Protein AF-A0A974E0F7-F1 (afdb_monomer)

Secondary structure (DSSP, 8-state):
----PPPPGGGHHHHHHHHHHHHHHHHHHHHTT---------HHHHSHHHHTT-SSTTS---TTTEEEPPPPTT-TTTTEEEEEEEEETTEEEEEEEEPPPPGGGHHHHHHHHHHTT-------S-S-STT-

Mean predicted aligned error: 3.61 Å

Solvent-accessible surface area (backbone atoms only — not comparable to full-atom values): 8446 Å² total; per-residue (Å²): 129,90,84,81,76,89,76,55,80,90,46,44,64,62,53,51,53,58,26,47,42,81,85,29,48,50,43,51,56,53,59,76,63,72,68,91,89,72,89,84,56,41,65,69,45,64,35,78,83,32,42,82,64,37,93,41,91,91,58,74,26,45,61,94,42,37,48,74,44,75,74,46,89,96,45,85,64,46,31,64,54,56,21,28,52,34,67,46,93,97,32,79,63,63,41,73,53,61,66,81,73,48,88,94,33,47,65,57,52,54,47,45,37,58,77,68,65,56,90,76,86,87,80,94,69,72,98,60,59,95,91,85

Foldseek 3Di:
DDDDDDDDPVCVVVVVVVCPPPNNPNVVVVVVPDDPVDDFDQVLCVPPLNVVLDPDNVQAATPVFAQFFDDDPPDPSLRDHRWGQDADDVGGSPDIDHDDGDPVCPVVVVSSCVVVVPPDDDDPDDPDDPRD

Nearest PDB structures (foldseek):
  4bpc-assembly1_A  TM=9.998E-01  e=1.319E-18  Homo sapiens
  3sr9-assembly1_A  TM=9.909E-01  e=2.383E-18  Mus musculus
  6kr4-assembly1_A  TM=9.997E-01  e=6.825E-18  Homo sapiens
  6kr4-assembly3_C  TM=1.002E+00  e=2.087E-17  Homo sapiens
  6kr4-assembly4_D  TM=9.971E-01  e=2.715E-17  Homo sapiens

Structure (mmCIF, N/CA/C/O backbone):
data_AF-A0A974E0F7-F1
#
_entry.id   AF-A0A974E0F7-F1
#
loop_
_atom_site.group_PDB
_atom_site.id
_atom_site.type_symbol
_atom_site.label_atom_id
_atom_site.label_alt_id
_atom_site.label_comp_id
_atom_site.label_asym_id
_atom_site.label_entity_id
_atom_site.label_seq_id
_atom_site.pdbx_PDB_ins_code
_atom_site.Cartn_x
_atom_site.Cartn_y
_atom_site.Cartn_z
_atom_site.occupancy
_atom_site.B_iso_or_equiv
_atom_site.auth_seq_id
_atom_site.auth_comp_id
_atom_site.auth_asym_id
_atom_site.auth_atom_id
_atom_site.pdbx_PDB_model_num
ATOM 1 N N . MET A 1 1 ? 6.065 14.226 -22.329 1.00 54.66 1 MET A N 1
ATOM 2 C CA . MET A 1 1 ? 6.091 13.048 -21.440 1.00 54.66 1 MET A CA 1
ATOM 3 C C . MET A 1 1 ? 7.095 12.076 -22.015 1.00 54.66 1 MET A C 1
ATOM 5 O O . MET A 1 1 ? 7.096 11.904 -23.232 1.00 54.66 1 MET A O 1
ATOM 9 N N . LEU A 1 2 ? 7.974 11.517 -21.185 1.00 63.91 2 LEU A N 1
ATOM 10 C CA . LEU A 1 2 ? 8.788 10.375 -21.596 1.00 63.91 2 LEU A CA 1
ATOM 11 C C . LEU A 1 2 ? 7.834 9.231 -21.971 1.00 63.91 2 LEU A C 1
ATOM 13 O O . LEU A 1 2 ? 6.809 9.032 -21.323 1.00 63.91 2 LEU A O 1
ATOM 17 N N . ASN A 1 3 ? 8.105 8.572 -23.094 1.00 86.19 3 ASN A N 1
ATOM 18 C CA . ASN A 1 3 ? 7.273 7.490 -23.607 1.00 86.19 3 ASN A CA 1
ATOM 19 C C . ASN A 1 3 ? 7.921 6.162 -23.206 1.00 86.19 3 ASN A C 1
ATOM 21 O O . ASN A 1 3 ? 9.026 5.879 -23.664 1.00 86.19 3 ASN A O 1
ATOM 25 N N . HIS A 1 4 ? 7.238 5.365 -22.384 1.00 94.75 4 HIS A N 1
ATOM 26 C CA . HIS A 1 4 ? 7.706 4.054 -21.924 1.00 94.75 4 HIS A CA 1
ATOM 27 C C . HIS A 1 4 ? 6.795 2.962 -22.514 1.00 94.75 4 HIS A C 1
ATOM 29 O O . HIS A 1 4 ? 5.804 2.581 -21.885 1.00 94.75 4 HIS A O 1
ATOM 35 N N . PRO A 1 5 ? 7.041 2.507 -23.760 1.00 96.38 5 PRO A N 1
ATOM 36 C CA . PRO A 1 5 ? 6.225 1.466 -24.373 1.00 96.38 5 PRO A CA 1
ATOM 37 C C . PRO A 1 5 ? 6.427 0.115 -23.664 1.00 96.38 5 PRO A C 1
ATOM 39 O O . PRO A 1 5 ? 7.485 -0.123 -23.080 1.00 96.38 5 PRO A O 1
ATOM 42 N N . PRO A 1 6 ? 5.451 -0.808 -23.746 1.00 97.56 6 PRO A N 1
ATOM 43 C CA . PRO A 1 6 ? 5.635 -2.172 -23.263 1.00 97.56 6 PRO A CA 1
ATOM 44 C C . PRO A 1 6 ? 6.837 -2.858 -23.924 1.00 97.56 6 PRO A C 1
ATOM 46 O O . PRO A 1 6 ? 7.056 -2.709 -25.126 1.00 97.56 6 PRO A O 1
ATOM 49 N N . ILE A 1 7 ? 7.569 -3.656 -23.148 1.00 98.00 7 ILE A N 1
ATOM 50 C CA . ILE A 1 7 ? 8.755 -4.389 -23.606 1.00 98.00 7 ILE A CA 1
ATOM 51 C C . ILE A 1 7 ? 8.342 -5.823 -23.976 1.00 98.00 7 ILE A C 1
ATOM 53 O O . ILE A 1 7 ? 7.824 -6.543 -23.114 1.00 98.00 7 ILE A O 1
ATOM 57 N N . PRO A 1 8 ? 8.545 -6.275 -25.228 1.00 98.38 8 PRO A N 1
ATOM 58 C CA . PRO A 1 8 ? 8.356 -7.674 -25.594 1.00 98.38 8 PRO A CA 1
ATOM 59 C C . PRO A 1 8 ? 9.268 -8.596 -24.778 1.00 98.38 8 PRO A C 1
ATOM 61 O O . PRO A 1 8 ? 10.421 -8.274 -24.512 1.00 98.38 8 PRO A O 1
ATOM 64 N N . ILE A 1 9 ? 8.783 -9.790 -24.424 1.00 98.44 9 ILE A N 1
ATOM 65 C CA . ILE A 1 9 ? 9.554 -10.750 -23.607 1.00 98.44 9 ILE A CA 1
ATOM 66 C C . ILE A 1 9 ? 10.881 -11.134 -24.282 1.00 98.44 9 ILE A C 1
ATOM 68 O O . ILE A 1 9 ? 11.873 -11.351 -23.590 1.00 98.44 9 ILE A O 1
ATOM 72 N N . ALA A 1 10 ? 10.908 -11.183 -25.619 1.00 98.56 10 ALA A N 1
ATOM 73 C CA . ALA A 1 10 ? 12.116 -11.465 -26.395 1.00 98.56 10 ALA A CA 1
ATOM 74 C C . ALA A 1 10 ? 13.228 -10.420 -26.177 1.00 98.56 10 ALA A C 1
ATOM 76 O O . ALA A 1 10 ? 14.402 -10.778 -26.204 1.00 98.56 10 ALA A O 1
ATOM 77 N N . ASP A 1 11 ? 12.853 -9.172 -25.882 1.00 98.44 11 ASP A N 1
ATOM 78 C CA . ASP A 1 11 ? 13.771 -8.035 -25.769 1.00 98.44 11 ASP A CA 1
ATOM 79 C C . ASP A 1 11 ? 14.116 -7.712 -24.303 1.00 98.44 11 ASP A C 1
ATOM 81 O O . ASP A 1 11 ? 14.971 -6.872 -24.025 1.00 98.44 11 ASP A O 1
ATOM 85 N N . LEU A 1 12 ? 13.467 -8.373 -23.334 1.00 98.19 12 LEU A N 1
ATOM 86 C CA . LEU A 1 12 ? 13.578 -8.042 -21.909 1.00 98.19 12 LEU A CA 1
ATOM 87 C C . LEU A 1 12 ? 15.020 -8.133 -21.385 1.00 98.19 12 LEU A C 1
ATOM 89 O O . LEU A 1 12 ? 15.427 -7.309 -20.561 1.00 98.19 12 LEU A O 1
ATOM 93 N N . SER A 1 13 ? 15.791 -9.119 -21.855 1.00 98.44 13 SER A N 1
ATOM 94 C CA . SER A 1 13 ? 17.188 -9.300 -21.440 1.00 98.44 13 SER A CA 1
ATOM 95 C C . SER A 1 13 ? 18.052 -8.125 -21.896 1.00 98.44 13 SER A C 1
ATOM 97 O O . SER A 1 13 ? 18.691 -7.482 -21.067 1.00 98.44 13 SER A O 1
ATOM 99 N N . GLU A 1 14 ? 18.010 -7.805 -23.192 1.00 98.38 14 GLU A N 1
ATOM 100 C CA . GLU A 1 14 ? 18.768 -6.698 -23.787 1.00 98.38 14 GLU A CA 1
ATOM 101 C C . GLU A 1 14 ? 18.352 -5.354 -23.177 1.00 98.38 14 GLU A C 1
ATOM 103 O O . GLU A 1 14 ? 19.197 -4.549 -22.781 1.00 98.38 14 GLU A O 1
ATOM 108 N N . HIS A 1 15 ? 17.045 -5.131 -23.013 1.00 98.06 15 HIS A N 1
ATOM 109 C CA . HIS A 1 15 ? 16.523 -3.928 -22.374 1.00 98.06 15 HIS A CA 1
ATOM 110 C C . HIS A 1 15 ? 17.049 -3.766 -20.938 1.00 98.06 15 HIS A C 1
ATOM 112 O O . HIS A 1 15 ? 17.491 -2.685 -20.550 1.00 98.06 15 HIS A O 1
ATOM 118 N N . THR A 1 16 ? 17.067 -4.844 -20.149 1.00 98.12 16 THR A N 1
ATOM 119 C CA . THR A 1 16 ? 17.574 -4.809 -18.767 1.00 98.12 16 THR A CA 1
ATOM 120 C C . THR A 1 16 ? 19.075 -4.517 -18.714 1.00 98.12 16 THR A C 1
ATOM 122 O O . THR A 1 16 ? 19.520 -3.748 -17.859 1.00 98.12 16 THR A O 1
ATOM 125 N N . GLU A 1 17 ? 19.872 -5.104 -19.611 1.00 98.31 17 GLU A N 1
ATOM 126 C CA . GLU A 1 17 ? 21.305 -4.796 -19.722 1.00 98.31 17 GLU A CA 1
ATOM 127 C C . GLU A 1 17 ? 21.528 -3.324 -20.074 1.00 98.31 17 GLU A C 1
ATOM 129 O O . GLU A 1 17 ? 22.366 -2.652 -19.467 1.00 98.31 17 GLU A O 1
ATOM 134 N N . HIS A 1 18 ? 20.717 -2.793 -20.987 1.00 97.38 18 HIS A N 1
ATOM 135 C CA . HIS A 1 18 ? 20.755 -1.391 -21.373 1.00 97.38 18 HIS A CA 1
ATOM 136 C C . HIS A 1 18 ? 20.430 -0.436 -20.213 1.00 97.38 18 HIS A C 1
ATOM 138 O O . HIS A 1 18 ? 21.091 0.595 -20.067 1.00 97.38 18 HIS A O 1
ATOM 144 N N . LEU A 1 19 ? 19.450 -0.781 -19.368 1.00 97.81 19 LEU A N 1
ATOM 145 C CA . LEU A 1 19 ? 19.108 -0.006 -18.171 1.00 97.81 19 LEU A CA 1
ATOM 146 C C . LEU A 1 19 ? 20.244 0.010 -17.137 1.00 97.81 19 LEU A C 1
ATOM 148 O O . LEU A 1 19 ? 20.473 1.039 -16.495 1.00 97.81 19 LEU A O 1
ATOM 152 N N . LYS A 1 20 ? 20.962 -1.112 -16.993 1.00 98.25 20 LYS A N 1
ATOM 153 C CA . LYS A 1 20 ? 22.065 -1.284 -16.031 1.00 98.25 20 LYS A CA 1
ATOM 154 C C . LYS A 1 20 ? 23.394 -0.681 -16.487 1.00 98.25 20 LYS A C 1
ATOM 156 O O . LYS A 1 20 ? 24.275 -0.444 -15.659 1.00 98.25 20 LYS A O 1
ATOM 161 N N . ALA A 1 21 ? 23.565 -0.448 -17.786 1.00 97.38 21 ALA A N 1
ATOM 162 C CA . ALA A 1 21 ? 24.784 0.129 -18.336 1.00 97.38 21 ALA A CA 1
ATOM 163 C C . ALA A 1 21 ? 25.112 1.499 -17.712 1.00 97.38 21 ALA A C 1
ATOM 165 O O . ALA A 1 21 ? 24.223 2.254 -17.314 1.00 97.38 21 ALA A O 1
ATOM 166 N N . ASN A 1 22 ? 26.406 1.836 -17.679 1.00 96.81 22 ASN A N 1
ATOM 167 C CA . ASN A 1 22 ? 26.919 3.092 -17.119 1.00 96.81 22 ASN A CA 1
ATOM 168 C C . ASN A 1 22 ? 26.456 3.330 -15.671 1.00 96.81 22 ASN A C 1
ATOM 170 O O . ASN A 1 22 ? 25.943 4.399 -15.358 1.00 96.81 22 ASN A O 1
ATOM 174 N N . ASP A 1 23 ? 26.616 2.313 -14.818 1.00 96.75 23 ASP A N 1
ATOM 175 C CA . ASP A 1 23 ? 26.234 2.351 -13.400 1.00 96.75 23 ASP A CA 1
ATOM 176 C C . ASP A 1 23 ? 24.746 2.679 -13.184 1.00 96.75 23 ASP A C 1
ATOM 178 O O . ASP A 1 23 ? 24.373 3.571 -12.428 1.00 96.75 23 ASP A O 1
ATOM 182 N N . ASN A 1 24 ? 23.870 1.955 -13.891 1.00 97.38 24 ASN A N 1
ATOM 183 C CA . ASN A 1 24 ? 22.415 2.113 -13.807 1.00 97.38 24 ASN A CA 1
ATOM 184 C C . ASN A 1 24 ? 21.909 3.524 -14.165 1.00 97.38 24 ASN A C 1
ATOM 186 O O . ASN A 1 24 ? 20.851 3.940 -13.678 1.00 97.38 24 ASN A O 1
ATOM 190 N N . LEU A 1 25 ? 22.629 4.268 -15.018 1.00 97.56 25 LEU A N 1
ATOM 191 C CA . LEU A 1 25 ? 22.256 5.638 -15.387 1.00 97.56 25 LEU A CA 1
ATOM 192 C C . LEU A 1 25 ? 20.825 5.708 -15.933 1.00 97.56 25 LEU A C 1
ATOM 194 O O . LEU A 1 25 ? 20.030 6.538 -15.494 1.00 97.56 25 LEU A O 1
ATOM 198 N N . LYS A 1 26 ? 20.485 4.824 -16.879 1.00 96.88 26 LYS A N 1
ATOM 199 C CA . LYS A 1 26 ? 19.159 4.819 -17.512 1.00 96.88 26 LYS A CA 1
ATOM 200 C C . LYS A 1 26 ? 18.076 4.280 -16.590 1.00 96.88 26 LYS A C 1
ATOM 202 O O . LYS A 1 26 ? 16.984 4.834 -16.583 1.00 96.88 26 LYS A O 1
ATOM 207 N N . LEU A 1 27 ? 18.389 3.261 -15.787 1.00 97.81 27 LEU A N 1
ATOM 208 C CA . LEU A 1 27 ? 17.476 2.769 -14.757 1.00 97.81 27 LEU A CA 1
ATOM 209 C C . LEU A 1 27 ? 17.092 3.885 -13.778 1.00 97.81 27 LEU A C 1
ATOM 211 O O . LEU A 1 27 ? 15.915 4.064 -13.490 1.00 97.81 27 LEU A O 1
ATOM 215 N N . SER A 1 28 ? 18.075 4.659 -13.311 1.00 97.81 28 SER A N 1
ATOM 216 C CA . SER A 1 28 ? 17.845 5.783 -12.397 1.00 97.81 28 SER A CA 1
ATOM 217 C C . SER A 1 28 ? 17.001 6.874 -13.055 1.00 97.81 28 SER A C 1
ATOM 219 O O . SER A 1 28 ? 16.025 7.329 -12.474 1.00 97.81 28 SER A O 1
ATOM 221 N N . GLN A 1 29 ? 17.331 7.261 -14.292 1.00 97.06 29 GLN A N 1
ATOM 222 C CA . GLN A 1 29 ? 16.558 8.262 -15.039 1.00 97.06 29 GLN A CA 1
ATOM 223 C C . GLN A 1 29 ? 15.105 7.835 -15.271 1.00 97.06 29 GLN A C 1
ATOM 225 O O . GLN A 1 29 ? 14.202 8.658 -15.147 1.00 97.06 29 GLN A O 1
ATOM 230 N N . GLU A 1 30 ? 14.878 6.565 -15.612 1.00 97.00 30 GLU A N 1
ATOM 231 C CA . GLU A 1 30 ? 13.534 6.024 -15.805 1.00 97.00 30 GLU A CA 1
ATOM 232 C C . GLU A 1 30 ? 12.758 5.966 -14.484 1.00 97.00 30 GLU A C 1
ATOM 234 O O . GLU A 1 30 ? 11.624 6.440 -14.430 1.00 97.00 30 GLU A O 1
ATOM 239 N N . TYR A 1 31 ? 13.372 5.469 -13.407 1.00 97.12 31 TYR A N 1
ATOM 240 C CA . TYR A 1 31 ? 12.747 5.398 -12.084 1.00 97.12 31 TYR A CA 1
ATOM 241 C C . TYR A 1 31 ? 12.315 6.778 -11.563 1.00 97.12 31 TYR A C 1
ATOM 243 O O . TYR A 1 31 ? 11.171 6.946 -11.150 1.00 97.12 31 TYR A O 1
ATOM 251 N N . GLU A 1 32 ? 13.187 7.784 -11.655 1.00 97.25 32 GLU A N 1
ATOM 252 C CA . GLU A 1 32 ? 12.885 9.158 -11.219 1.00 97.25 32 GLU A CA 1
ATOM 253 C C . GLU A 1 32 ? 11.826 9.853 -12.095 1.00 97.25 32 GLU A C 1
ATOM 255 O O . GLU A 1 32 ? 11.289 10.894 -11.721 1.00 97.25 32 GLU A O 1
ATOM 260 N N . SER A 1 33 ? 11.511 9.295 -13.269 1.00 96.31 33 SER A N 1
ATOM 261 C CA . SER A 1 33 ? 10.463 9.821 -14.149 1.00 96.31 33 SER A CA 1
ATOM 262 C C . SER A 1 33 ? 9.059 9.291 -13.839 1.00 96.31 33 SER A C 1
ATOM 264 O O . SER A 1 33 ? 8.092 9.761 -14.444 1.00 96.31 33 SER A O 1
ATOM 266 N N . VAL A 1 34 ? 8.926 8.330 -12.914 1.00 96.38 34 VAL A N 1
ATOM 267 C CA . VAL A 1 34 ? 7.631 7.770 -12.507 1.00 96.38 34 VAL A CA 1
ATOM 268 C C . VAL A 1 34 ? 6.820 8.835 -11.768 1.00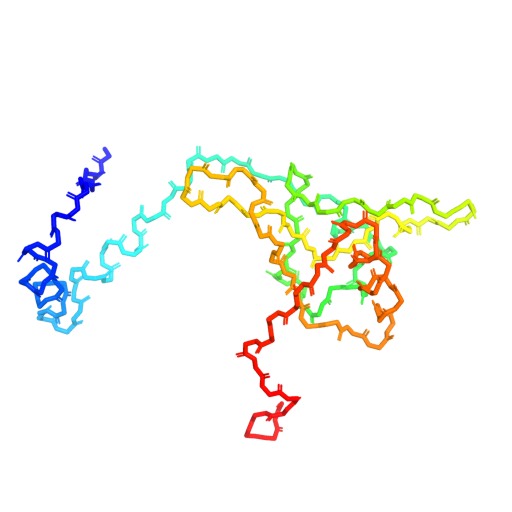 96.38 34 VAL A C 1
ATOM 270 O O . VAL A 1 34 ? 7.077 9.144 -10.608 1.00 96.38 34 VAL A O 1
ATOM 273 N N . ASP A 1 35 ? 5.800 9.364 -12.440 1.00 95.88 35 ASP A N 1
ATOM 274 C CA . ASP A 1 35 ? 4.883 10.365 -11.897 1.00 95.88 35 ASP A CA 1
ATOM 275 C C . ASP A 1 35 ? 3.428 9.969 -12.214 1.00 95.88 35 ASP A C 1
ATOM 277 O O . ASP A 1 35 ? 3.064 9.874 -13.392 1.00 95.88 35 ASP A O 1
ATOM 281 N N . PRO A 1 36 ? 2.566 9.730 -11.204 1.00 94.25 36 PRO A N 1
ATOM 282 C CA . PRO A 1 36 ? 1.149 9.460 -11.436 1.00 94.25 36 PRO A CA 1
ATOM 283 C C . PRO A 1 36 ? 0.390 10.672 -12.006 1.00 94.25 36 PRO A C 1
ATOM 285 O O . PRO A 1 36 ? -0.732 10.508 -12.489 1.00 94.25 36 PRO A O 1
ATOM 288 N N . GLY A 1 37 ? 0.960 11.883 -11.947 1.00 94.38 37 GLY A N 1
ATOM 289 C CA . GLY A 1 37 ? 0.378 13.101 -12.513 1.00 94.38 37 GLY A CA 1
ATOM 290 C C . GLY A 1 37 ? -0.908 13.555 -11.816 1.00 94.38 37 GLY A C 1
ATOM 291 O O . GLY A 1 37 ? -1.708 14.283 -12.405 1.00 94.38 37 GLY A O 1
ATOM 292 N N . GLN A 1 38 ? -1.140 13.098 -10.583 1.00 95.38 38 GLN A N 1
ATOM 293 C CA . GLN A 1 38 ? -2.350 13.353 -9.801 1.00 95.38 38 GLN A CA 1
ATOM 294 C C . GLN A 1 38 ? -1.998 13.812 -8.387 1.00 95.38 38 GLN A C 1
ATOM 296 O O . GLN A 1 38 ? -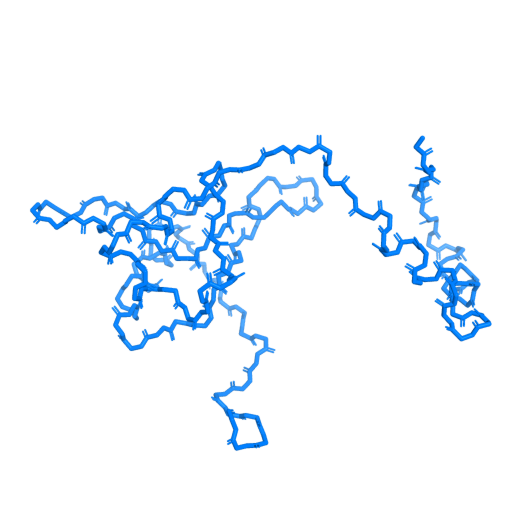0.959 13.456 -7.835 1.00 95.38 38 GLN A O 1
ATOM 301 N N . GLN A 1 39 ? -2.890 14.605 -7.797 1.00 96.75 39 GLN A N 1
ATOM 302 C CA . GLN A 1 39 ? -2.822 14.959 -6.383 1.00 96.75 39 GLN A CA 1
ATOM 303 C C . GLN A 1 39 ? -3.648 13.973 -5.563 1.00 96.75 39 GLN A C 1
ATOM 305 O O . GLN A 1 39 ? -4.703 13.516 -6.003 1.00 96.75 39 GLN A O 1
ATOM 310 N N . PHE A 1 40 ? -3.189 13.691 -4.349 1.00 98.00 40 PHE A N 1
ATOM 311 C CA . PHE A 1 40 ? -3.853 12.780 -3.424 1.00 98.00 40 PHE A CA 1
ATOM 312 C C . PHE A 1 40 ? -4.046 13.450 -2.065 1.00 98.00 40 PHE A C 1
ATOM 314 O O . PHE A 1 40 ? -3.296 14.352 -1.698 1.00 98.00 40 PHE A O 1
ATOM 321 N N . THR A 1 41 ? -5.035 12.980 -1.312 1.00 98.44 41 THR A N 1
ATOM 322 C CA . THR A 1 41 ? -5.275 13.358 0.084 1.00 98.44 41 THR A CA 1
ATOM 323 C C . THR A 1 41 ? -5.027 12.159 1.000 1.00 98.44 41 THR A C 1
ATOM 325 O O . THR A 1 41 ? -5.006 11.008 0.552 1.00 98.44 41 THR A O 1
ATOM 328 N N . TRP A 1 42 ? -4.800 12.432 2.282 1.00 98.50 42 TRP A N 1
ATOM 329 C CA . TRP A 1 42 ? -4.526 11.433 3.324 1.00 98.50 42 TRP A CA 1
ATOM 330 C C . TRP A 1 42 ? -5.054 11.904 4.684 1.00 98.50 42 TRP A C 1
ATOM 332 O O . TRP A 1 42 ? -4.400 11.795 5.726 1.00 98.50 42 TRP A O 1
ATOM 342 N N . GLU A 1 43 ? -6.243 12.496 4.667 1.00 98.50 43 GLU A N 1
ATOM 343 C CA . GLU A 1 43 ? -6.857 13.132 5.830 1.00 98.50 43 GLU A CA 1
ATOM 344 C C . GLU A 1 43 ? -7.102 12.118 6.951 1.00 98.50 43 GLU A C 1
ATOM 346 O O . GLU A 1 43 ? -6.776 12.392 8.108 1.00 98.50 43 GLU A O 1
ATOM 351 N N . HIS A 1 44 ? -7.573 10.910 6.613 1.00 98.56 44 HIS A N 1
ATOM 352 C CA . HIS A 1 44 ? -7.861 9.868 7.604 1.00 98.56 44 HIS A CA 1
ATOM 353 C C . HIS A 1 44 ? -6.593 9.372 8.299 1.00 98.56 44 HIS A C 1
ATOM 355 O O . HIS A 1 44 ? -6.620 9.131 9.507 1.00 98.56 44 HIS A O 1
ATOM 361 N N . SER A 1 45 ? -5.477 9.274 7.572 1.00 98.56 45 SER A N 1
ATOM 362 C CA . SER A 1 45 ? -4.179 8.931 8.158 1.00 98.56 45 SER A CA 1
ATOM 363 C C . SER A 1 45 ? -3.664 9.986 9.136 1.00 98.56 45 SER A C 1
ATOM 365 O O . SER A 1 45 ? -2.903 9.642 10.040 1.00 98.56 45 SER A O 1
ATOM 367 N N . ASN A 1 46 ? -4.087 11.244 8.974 1.00 98.31 46 ASN A N 1
ATOM 368 C CA . ASN A 1 46 ? -3.655 12.384 9.782 1.00 98.31 46 ASN A CA 1
ATOM 369 C C . ASN A 1 46 ? -4.590 12.734 10.946 1.00 98.31 46 ASN A C 1
ATOM 371 O O . ASN A 1 46 ? -4.226 13.583 11.765 1.00 98.31 46 ASN A O 1
ATOM 375 N N . LEU A 1 47 ? -5.761 12.098 11.056 1.00 98.19 47 LEU A N 1
ATOM 376 C CA . LEU A 1 47 ? -6.620 12.255 12.228 1.00 98.19 47 LEU A CA 1
ATOM 377 C C . LEU A 1 47 ? -5.851 11.865 13.493 1.00 98.19 47 LEU A C 1
ATOM 379 O O . LEU A 1 47 ? -5.173 10.840 13.523 1.00 98.19 47 LEU A O 1
ATOM 383 N N . GLU A 1 48 ? -5.988 12.657 14.557 1.00 98.25 48 GLU A N 1
ATOM 384 C CA . GLU A 1 48 ? -5.209 12.474 15.789 1.00 98.25 48 GLU A CA 1
ATOM 385 C C . GLU A 1 48 ? -5.349 11.058 16.372 1.00 98.25 48 GLU A C 1
ATOM 387 O O . GLU A 1 48 ? -4.361 10.440 16.756 1.00 98.25 48 GLU A O 1
ATOM 392 N N . VAL A 1 49 ? -6.563 10.498 16.328 1.00 98.25 49 VAL A N 1
ATOM 393 C CA . VAL A 1 49 ? -6.864 9.128 16.783 1.00 98.25 49 VAL A CA 1
ATOM 394 C C . VAL A 1 49 ? -6.215 8.033 15.916 1.00 98.25 49 VAL A C 1
ATOM 396 O O . VAL A 1 49 ? -6.010 6.915 16.382 1.00 98.25 49 VAL A O 1
ATOM 399 N N . ASN A 1 50 ? -5.862 8.345 14.666 1.00 98.69 50 ASN A N 1
ATOM 400 C CA . ASN A 1 50 ? -5.310 7.397 13.697 1.00 98.69 50 ASN A CA 1
ATOM 401 C C . ASN A 1 50 ? -3.786 7.483 13.565 1.00 98.69 50 ASN A C 1
ATOM 403 O O . ASN A 1 50 ? -3.174 6.528 13.093 1.00 98.69 50 ASN A O 1
ATOM 407 N N . LYS A 1 51 ? -3.147 8.574 14.010 1.00 98.12 51 LYS A N 1
ATOM 408 C CA . LYS A 1 51 ? -1.687 8.752 13.899 1.00 98.12 51 LYS A CA 1
ATOM 409 C C . LYS A 1 51 ? -0.900 7.604 14.529 1.00 98.12 51 LYS A C 1
ATOM 411 O O . LYS A 1 51 ? 0.030 7.101 13.908 1.00 98.12 51 LYS A O 1
ATOM 416 N N . ALA A 1 52 ? -1.309 7.153 15.716 1.00 97.94 52 ALA A N 1
ATOM 417 C CA . ALA A 1 52 ? -0.682 6.026 16.411 1.00 97.94 52 ALA A CA 1
ATOM 418 C C . ALA A 1 52 ? -0.875 4.681 15.686 1.00 97.94 52 ALA A C 1
ATOM 420 O O . ALA A 1 52 ? -0.141 3.735 15.936 1.00 97.94 52 ALA A O 1
ATOM 421 N N . LYS A 1 53 ? -1.828 4.588 14.749 1.00 98.56 53 LYS A N 1
ATOM 422 C CA . LYS A 1 53 ? -2.048 3.387 13.934 1.00 98.56 53 LYS A CA 1
ATOM 423 C C . LYS A 1 53 ? -1.070 3.289 12.753 1.00 98.56 53 LYS A C 1
ATOM 425 O O . LYS A 1 53 ? -1.036 2.255 12.088 1.00 98.56 53 LYS A O 1
ATOM 430 N N . ASN A 1 54 ? -0.264 4.323 12.490 1.00 98.62 54 ASN A N 1
ATOM 431 C CA . ASN A 1 54 ? 0.750 4.332 11.435 1.00 98.62 54 ASN A CA 1
ATOM 432 C C . ASN A 1 54 ? 2.115 3.946 12.013 1.00 98.62 54 ASN A C 1
ATOM 434 O O . ASN A 1 54 ? 2.651 4.653 12.863 1.00 98.62 54 ASN A O 1
ATOM 438 N N . ARG A 1 55 ? 2.722 2.863 11.511 1.00 98.00 55 ARG A N 1
ATOM 439 C CA . ARG A 1 55 ? 4.067 2.431 11.936 1.00 98.00 55 ARG A CA 1
ATOM 440 C C . ARG A 1 55 ? 5.126 3.491 11.637 1.00 98.00 55 ARG A C 1
ATOM 442 O O . ARG A 1 55 ? 6.059 3.665 12.414 1.00 98.00 55 ARG A O 1
ATOM 449 N N . TYR A 1 56 ? 4.969 4.186 10.514 1.00 97.56 56 TYR A N 1
ATOM 450 C CA . TYR A 1 56 ? 5.827 5.287 10.107 1.00 97.56 56 TYR A CA 1
ATOM 451 C C . TYR A 1 56 ? 4.958 6.485 9.735 1.00 97.56 56 TYR A C 1
ATOM 453 O O . TYR A 1 56 ? 4.095 6.380 8.870 1.00 97.56 56 TYR A O 1
ATOM 461 N N . ALA A 1 57 ? 5.196 7.640 10.357 1.00 96.19 57 ALA A N 1
ATOM 462 C CA . ALA A 1 57 ? 4.401 8.846 10.110 1.00 96.19 57 ALA A CA 1
ATOM 463 C C . ALA A 1 57 ? 4.530 9.383 8.670 1.00 96.19 57 ALA A C 1
ATOM 465 O O . ALA A 1 57 ? 3.659 10.108 8.201 1.00 96.19 57 ALA A O 1
ATOM 466 N N . ASN A 1 58 ? 5.609 9.028 7.969 1.00 96.00 58 ASN A N 1
ATOM 467 C CA . ASN A 1 58 ? 5.854 9.382 6.571 1.00 96.00 58 ASN A CA 1
ATOM 468 C C . ASN A 1 58 ? 5.331 8.337 5.567 1.00 96.00 58 ASN A C 1
ATOM 470 O O . ASN A 1 58 ? 5.522 8.522 4.368 1.00 96.00 58 ASN A O 1
ATOM 474 N N . VAL A 1 59 ? 4.700 7.252 6.030 1.00 98.00 59 VAL A N 1
ATOM 475 C CA . VAL A 1 59 ? 4.066 6.238 5.176 1.00 98.00 59 VAL A CA 1
ATOM 476 C C . VAL A 1 59 ? 2.590 6.165 5.551 1.00 98.00 59 VAL A C 1
ATOM 478 O O . VAL A 1 59 ? 2.220 5.597 6.578 1.00 98.00 59 VAL A O 1
ATOM 481 N N . ILE A 1 60 ? 1.751 6.786 4.727 1.00 98.44 60 ILE A N 1
ATOM 482 C CA . ILE A 1 60 ? 0.317 6.960 4.974 1.00 98.44 60 ILE A CA 1
ATOM 483 C C . ILE A 1 60 ? -0.523 6.279 3.895 1.00 98.44 60 ILE A C 1
ATOM 485 O O . ILE A 1 60 ? -0.002 5.899 2.847 1.00 98.44 60 ILE A O 1
ATOM 489 N N . ALA A 1 61 ? -1.825 6.157 4.153 1.00 98.75 61 ALA A N 1
ATOM 490 C CA . ALA A 1 61 ? -2.777 5.623 3.196 1.00 98.75 61 ALA A CA 1
ATOM 491 C C . ALA A 1 61 ? -3.515 6.761 2.481 1.00 98.75 61 ALA A C 1
ATOM 493 O O . ALA A 1 61 ? -4.112 7.625 3.124 1.00 98.75 61 ALA A O 1
ATOM 494 N N . TYR A 1 62 ? -3.507 6.758 1.146 1.00 98.81 62 TYR A N 1
ATOM 495 C CA . TYR A 1 62 ? -4.288 7.731 0.379 1.00 98.81 62 TYR A CA 1
ATOM 496 C C . TYR A 1 62 ? -5.790 7.472 0.508 1.00 98.81 62 TYR A C 1
ATOM 498 O O . TYR A 1 62 ? -6.233 6.330 0.395 1.00 98.81 62 TYR A O 1
ATOM 506 N N . ASP A 1 63 ? -6.583 8.531 0.686 1.00 98.69 63 ASP A N 1
ATOM 507 C CA . ASP A 1 63 ? -8.009 8.407 1.021 1.00 98.69 63 ASP A CA 1
ATOM 508 C C . ASP A 1 63 ? -8.822 7.692 -0.069 1.00 98.69 63 ASP A C 1
ATOM 510 O O . ASP A 1 63 ? -9.709 6.902 0.240 1.00 98.69 63 ASP A O 1
ATOM 514 N N . HIS A 1 64 ? -8.510 7.941 -1.344 1.00 98.50 64 HIS A N 1
ATOM 515 C CA . HIS A 1 64 ? -9.284 7.418 -2.476 1.00 98.50 64 HIS A CA 1
ATOM 516 C C . HIS A 1 64 ? -9.166 5.896 -2.661 1.00 98.50 64 HIS A C 1
ATOM 518 O O . HIS A 1 64 ? -10.023 5.294 -3.303 1.00 98.50 64 HIS A O 1
ATOM 524 N N . SER A 1 65 ? -8.104 5.279 -2.138 1.00 98.75 65 SER A N 1
ATOM 525 C CA . SER A 1 65 ? -7.816 3.849 -2.309 1.00 98.75 65 SER A CA 1
ATOM 526 C C . SER A 1 65 ? -7.635 3.110 -0.988 1.00 98.75 65 SER A C 1
ATOM 528 O O . SER A 1 65 ? -7.307 1.922 -1.006 1.00 98.75 65 SER A O 1
ATOM 530 N N . ARG A 1 66 ? -7.821 3.779 0.159 1.00 98.81 66 ARG A N 1
ATOM 531 C CA . ARG A 1 66 ? -7.650 3.140 1.465 1.00 98.81 66 ARG A CA 1
ATOM 532 C C . ARG A 1 66 ? -8.653 2.008 1.658 1.00 98.81 66 ARG A C 1
ATOM 534 O O . ARG A 1 66 ? -9.792 2.074 1.195 1.00 98.81 66 ARG A O 1
ATOM 541 N N . VAL A 1 67 ? -8.254 0.996 2.415 1.00 98.88 67 VAL A N 1
ATOM 542 C CA . VAL A 1 67 ? -9.199 -0.000 2.917 1.00 98.88 67 VAL A CA 1
ATOM 543 C C . VAL A 1 67 ? -10.006 0.631 4.052 1.00 98.88 67 VAL A C 1
ATOM 545 O O . VAL A 1 67 ? -9.446 1.214 4.980 1.00 98.88 67 VAL A O 1
ATOM 548 N N . ILE A 1 68 ? -11.331 0.542 3.958 1.00 98.81 68 ILE A N 1
ATOM 549 C CA . ILE A 1 68 ? -12.263 1.071 4.956 1.00 98.81 68 ILE A CA 1
ATOM 550 C C . ILE A 1 68 ? -12.826 -0.113 5.733 1.00 98.81 68 ILE A C 1
ATOM 552 O O . ILE A 1 68 ? -13.451 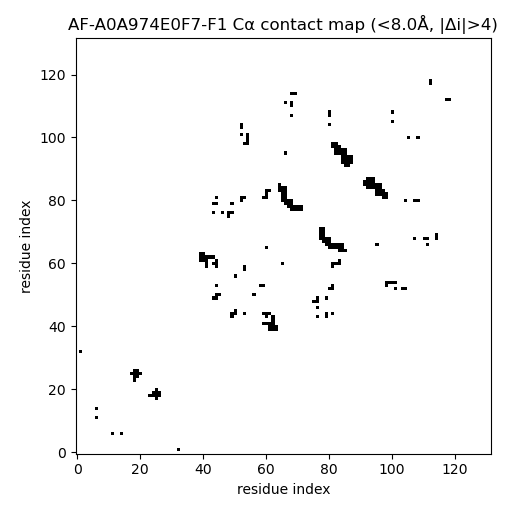-0.993 5.138 1.00 98.81 68 ILE A O 1
ATOM 556 N N . LEU A 1 69 ? -12.587 -0.142 7.041 1.00 98.88 69 LEU A N 1
ATOM 557 C CA . LEU A 1 69 ? -13.179 -1.143 7.923 1.00 98.88 69 LEU A CA 1
ATOM 558 C C . LEU A 1 69 ? -14.603 -0.741 8.305 1.00 98.88 69 LEU A C 1
ATOM 560 O O . LEU A 1 69 ? -14.938 0.446 8.336 1.00 98.88 69 LEU A O 1
ATOM 564 N N . LEU A 1 70 ? -15.444 -1.719 8.636 1.00 98.38 70 LEU A N 1
ATOM 565 C CA . LEU A 1 70 ? -16.775 -1.433 9.165 1.00 98.38 70 LEU A CA 1
ATOM 566 C C . LEU A 1 70 ? -16.665 -0.596 10.448 1.00 98.38 70 LEU A C 1
ATOM 568 O O . LEU A 1 70 ? -15.844 -0.870 11.326 1.00 98.38 70 LEU A O 1
ATOM 572 N N . LEU A 1 71 ? -17.491 0.443 10.553 1.00 97.25 71 LEU A N 1
ATOM 573 C CA . LEU A 1 71 ? -17.511 1.308 11.728 1.00 97.25 71 LEU A CA 1
ATOM 574 C C . LEU A 1 71 ? -17.938 0.516 12.964 1.00 97.25 71 LEU A C 1
ATOM 576 O O . LEU A 1 71 ? -18.926 -0.218 12.938 1.00 97.25 71 LEU A O 1
ATOM 580 N N . VAL A 1 72 ? -17.216 0.722 14.062 1.00 97.50 72 VAL A N 1
ATOM 581 C CA . VAL A 1 72 ? -17.627 0.256 15.384 1.00 97.50 72 VAL A CA 1
ATOM 582 C C . VAL A 1 72 ? -18.329 1.409 16.087 1.00 97.50 72 VAL A C 1
ATOM 584 O O . VAL A 1 72 ? -17.754 2.485 16.268 1.00 97.50 72 VAL A O 1
ATOM 587 N N . GLU A 1 73 ? -19.589 1.191 16.460 1.00 96.50 73 GLU A N 1
ATOM 588 C CA . GLU A 1 73 ? -20.419 2.211 17.096 1.00 96.50 73 GLU A CA 1
ATOM 589 C C . GLU A 1 73 ? -19.747 2.761 18.365 1.00 96.50 73 GLU A C 1
ATOM 591 O O . GLU A 1 73 ? -19.236 2.014 19.199 1.00 96.50 73 GLU A O 1
ATOM 596 N N . GLY A 1 74 ? -19.706 4.091 18.483 1.00 95.75 74 GLY A N 1
ATOM 597 C CA . GLY A 1 74 ? -19.067 4.789 19.601 1.00 95.75 74 GLY A CA 1
ATOM 598 C C . GLY A 1 74 ? -17.538 4.901 19.530 1.00 95.75 74 GLY A C 1
ATOM 599 O O . GLY A 1 74 ? -16.959 5.569 20.385 1.00 95.75 74 GLY A O 1
ATOM 600 N N . ILE A 1 75 ? -16.872 4.316 18.524 1.00 96.88 75 ILE A N 1
ATOM 601 C CA . ILE A 1 75 ? -15.406 4.354 18.392 1.00 96.88 75 ILE A CA 1
ATOM 602 C C . ILE A 1 75 ? -14.992 5.178 17.168 1.00 96.88 75 ILE A C 1
ATOM 604 O O . ILE A 1 75 ? -15.073 4.729 16.021 1.00 96.88 75 ILE A O 1
ATOM 608 N N . ILE A 1 76 ? -14.491 6.388 17.421 1.00 97.06 76 ILE A N 1
ATOM 609 C CA . ILE A 1 76 ? -13.958 7.291 16.390 1.00 97.06 76 ILE A CA 1
ATOM 610 C C . ILE A 1 76 ? -12.677 6.690 15.787 1.00 97.06 76 ILE A C 1
ATOM 612 O O . ILE A 1 76 ? -11.818 6.201 16.516 1.00 97.06 76 ILE A O 1
ATOM 616 N N . GLY A 1 77 ? -12.542 6.729 14.456 1.00 97.19 77 GLY A N 1
ATOM 617 C CA . GLY A 1 77 ? -11.381 6.178 13.738 1.00 97.19 77 GLY A CA 1
ATOM 618 C C . GLY A 1 77 ? -11.348 4.646 13.673 1.00 97.19 77 GLY A C 1
ATOM 619 O O . GLY A 1 77 ? -10.325 4.053 13.323 1.00 97.19 77 GLY A O 1
ATOM 620 N N . SER A 1 78 ? -12.454 3.980 14.024 1.00 98.38 78 SER A N 1
ATOM 621 C CA . SER A 1 78 ? -12.579 2.521 13.919 1.00 98.38 78 SER A CA 1
ATOM 622 C C . SER A 1 78 ? -12.634 2.018 12.476 1.00 98.38 78 SER A C 1
ATOM 624 O O . SER A 1 78 ? -12.390 0.841 12.247 1.00 98.38 78 SER A O 1
ATOM 626 N N . ASP A 1 79 ? -12.889 2.873 11.489 1.00 98.69 79 ASP A N 1
ATOM 627 C CA . ASP A 1 79 ? -12.853 2.508 10.069 1.00 98.69 79 ASP A CA 1
ATOM 628 C C . ASP A 1 79 ? -11.438 2.531 9.468 1.00 98.69 79 ASP A C 1
ATOM 630 O O . ASP A 1 79 ? -11.245 2.129 8.318 1.00 98.69 79 ASP A O 1
ATOM 634 N N . TYR A 1 80 ? -10.455 3.041 10.214 1.00 98.81 80 TYR A N 1
ATOM 635 C CA . TYR A 1 80 ? -9.115 3.281 9.702 1.00 98.81 80 TYR A CA 1
ATOM 636 C C . TYR A 1 80 ? -8.155 2.122 9.969 1.00 98.81 80 TYR A C 1
ATOM 638 O O . TYR A 1 80 ? -7.948 1.700 11.109 1.00 98.81 80 TYR A O 1
ATOM 646 N N . ILE A 1 81 ? -7.478 1.720 8.897 1.00 98.88 81 ILE A N 1
ATOM 647 C CA . ILE A 1 81 ? -6.256 0.925 8.888 1.00 98.88 81 ILE A CA 1
ATOM 648 C C . ILE A 1 81 ? -5.314 1.513 7.829 1.00 98.88 81 ILE A C 1
ATOM 650 O O . ILE A 1 81 ? -5.768 1.996 6.792 1.00 98.88 81 ILE A O 1
ATOM 654 N N . ASN A 1 82 ? -4.001 1.492 8.077 1.00 98.88 82 ASN A N 1
ATOM 655 C CA . ASN A 1 82 ? -3.006 1.942 7.100 1.00 98.88 82 ASN A CA 1
ATOM 656 C C . ASN A 1 82 ? -2.803 0.866 6.019 1.00 98.88 82 ASN A C 1
ATOM 658 O O . ASN A 1 82 ? -1.898 0.030 6.107 1.00 98.88 82 ASN A O 1
ATOM 662 N N . ALA A 1 83 ? -3.721 0.858 5.053 1.00 98.88 83 ALA A N 1
ATOM 663 C CA . ALA A 1 83 ? -3.749 -0.069 3.936 1.00 98.88 83 ALA A CA 1
ATOM 664 C C . ALA A 1 83 ? -4.441 0.556 2.717 1.00 98.88 83 ALA A C 1
ATOM 666 O O . ALA A 1 83 ? -5.428 1.275 2.873 1.00 98.88 83 ALA A O 1
ATOM 667 N N . ASN A 1 84 ? -3.984 0.217 1.511 1.00 98.94 84 ASN A N 1
ATOM 668 C CA . ASN A 1 84 ? -4.584 0.627 0.240 1.00 98.94 84 ASN A CA 1
ATOM 669 C C . ASN A 1 84 ? -4.823 -0.577 -0.673 1.00 98.94 84 ASN A C 1
ATOM 671 O O . ASN A 1 84 ? -4.024 -1.518 -0.701 1.00 98.94 84 ASN A O 1
ATOM 675 N N . TYR A 1 85 ? -5.898 -0.530 -1.456 1.00 98.88 85 TYR A N 1
ATOM 676 C CA . TYR A 1 85 ? -6.081 -1.451 -2.571 1.00 98.88 85 TYR A CA 1
ATOM 677 C C . TYR A 1 85 ? -5.107 -1.124 -3.699 1.00 98.88 85 TYR A C 1
ATOM 679 O O . TYR A 1 85 ? -4.911 0.041 -4.039 1.00 98.88 85 TYR A O 1
ATOM 687 N N . ILE A 1 86 ? -4.527 -2.166 -4.290 1.00 98.81 86 ILE A N 1
ATOM 688 C CA . ILE A 1 86 ? -3.607 -2.070 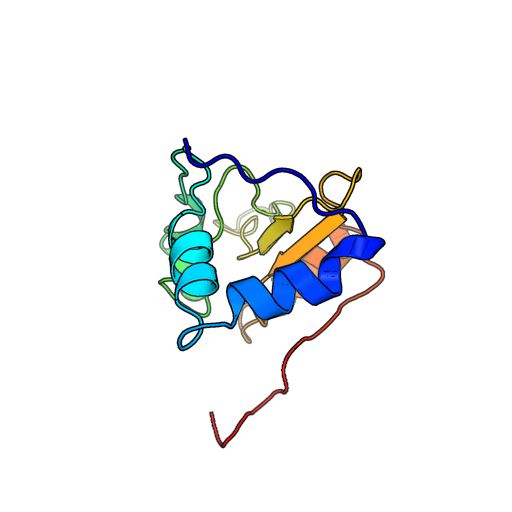-5.421 1.00 98.81 86 ILE A CA 1
ATOM 689 C C . ILE A 1 86 ? -4.133 -2.942 -6.559 1.00 98.81 86 ILE A C 1
ATOM 691 O O . ILE A 1 86 ? -4.460 -4.121 -6.373 1.00 98.81 86 ILE A O 1
ATOM 695 N N . ASP A 1 87 ? -4.187 -2.360 -7.750 1.00 98.69 87 ASP A N 1
ATOM 696 C CA . ASP A 1 87 ? -4.562 -3.067 -8.965 1.00 98.69 87 ASP A CA 1
ATOM 697 C C . ASP A 1 87 ? -3.479 -4.065 -9.389 1.00 98.69 87 ASP A C 1
ATOM 699 O O . ASP A 1 87 ? -2.277 -3.848 -9.240 1.00 98.69 87 ASP A O 1
ATOM 703 N N . GLY A 1 88 ? -3.918 -5.187 -9.948 1.00 98.31 88 GLY A N 1
ATOM 704 C CA . GLY A 1 88 ? -3.067 -6.132 -10.657 1.00 98.31 88 GLY A CA 1
ATOM 705 C C . GLY A 1 88 ? -3.241 -6.009 -12.166 1.00 98.31 88 GLY A C 1
ATOM 706 O O . GLY A 1 88 ? -4.061 -5.241 -12.672 1.00 98.31 88 GLY A O 1
ATOM 707 N N . TYR A 1 89 ? -2.516 -6.835 -12.920 1.00 97.94 89 TYR A N 1
ATOM 708 C CA . TYR A 1 89 ? -2.712 -6.903 -14.366 1.00 97.94 89 TYR A CA 1
ATOM 709 C C . TYR A 1 89 ? -4.144 -7.353 -14.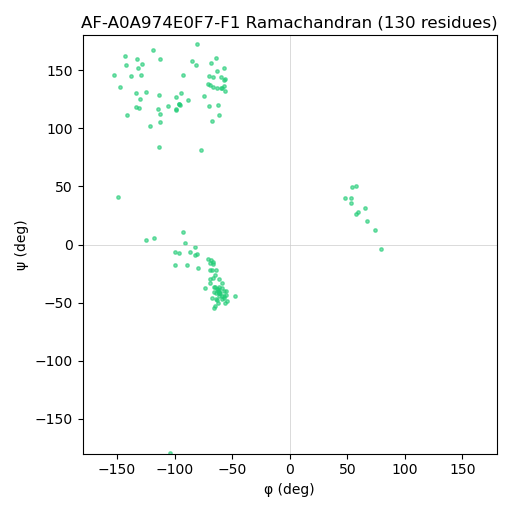697 1.00 97.94 89 TYR A C 1
ATOM 711 O O . TYR A 1 89 ? -4.517 -8.499 -14.446 1.00 97.94 89 TYR A O 1
ATOM 719 N N . ARG A 1 90 ? -4.946 -6.441 -15.266 1.00 97.62 90 ARG A N 1
ATOM 720 C CA . ARG A 1 90 ? -6.360 -6.656 -15.640 1.00 97.62 90 ARG A CA 1
ATOM 721 C C . ARG A 1 90 ? -7.271 -7.079 -14.479 1.00 97.62 90 ARG A C 1
ATOM 723 O O . ARG A 1 90 ? -8.292 -7.727 -14.703 1.00 97.62 90 ARG A O 1
ATOM 730 N N . LYS A 1 91 ? -6.922 -6.718 -13.244 1.00 98.00 91 LYS A N 1
ATOM 731 C CA . LYS A 1 91 ? -7.739 -7.009 -12.063 1.00 98.00 91 LYS A CA 1
ATOM 732 C C . LYS A 1 91 ? -7.700 -5.821 -11.111 1.00 98.00 91 LYS A C 1
ATOM 734 O O . LYS A 1 91 ? -6.662 -5.559 -10.515 1.00 98.00 91 LYS A O 1
ATOM 739 N N . GLN A 1 92 ? -8.829 -5.132 -10.975 1.00 98.06 92 GLN A N 1
ATOM 740 C CA . GLN A 1 92 ? -8.969 -4.044 -10.009 1.00 98.06 92 GLN A CA 1
ATOM 741 C C . GLN A 1 92 ? -8.910 -4.581 -8.579 1.00 98.06 92 GLN A C 1
ATOM 743 O O . GLN A 1 92 ? -9.415 -5.681 -8.324 1.00 98.06 92 GLN A O 1
ATOM 748 N N . ASN A 1 93 ? -8.306 -3.816 -7.667 1.00 98.12 93 ASN A N 1
ATOM 749 C CA . ASN A 1 93 ? -8.193 -4.136 -6.240 1.00 98.12 93 ASN A CA 1
ATOM 750 C C . ASN A 1 93 ? -7.703 -5.575 -5.996 1.00 98.12 93 ASN A C 1
ATOM 752 O O . ASN A 1 93 ? -8.221 -6.303 -5.149 1.00 98.12 93 ASN A O 1
ATOM 756 N N . ALA A 1 94 ? -6.739 -6.025 -6.804 1.00 98.50 94 ALA A N 1
ATOM 757 C CA . ALA A 1 94 ? -6.245 -7.395 -6.761 1.00 98.50 94 ALA A CA 1
ATOM 758 C C . ALA A 1 94 ? -5.510 -7.709 -5.455 1.00 98.50 94 ALA A C 1
ATOM 760 O O . ALA A 1 94 ? -5.492 -8.868 -5.033 1.00 98.50 94 ALA A O 1
ATOM 761 N N . TYR A 1 95 ? -4.912 -6.684 -4.849 1.00 98.88 95 TYR A N 1
ATOM 762 C CA . TYR A 1 95 ? -4.106 -6.781 -3.644 1.00 98.88 95 TYR A CA 1
ATOM 763 C C . TYR A 1 95 ? -4.503 -5.702 -2.641 1.00 98.88 95 TYR A C 1
ATOM 765 O O . TYR A 1 95 ? -5.057 -4.665 -3.002 1.00 98.88 95 TYR A O 1
ATOM 773 N N . ILE A 1 96 ? -4.145 -5.939 -1.383 1.00 98.94 96 ILE A N 1
ATOM 774 C CA . ILE A 1 96 ? -4.107 -4.918 -0.342 1.00 98.94 96 ILE A CA 1
ATOM 775 C C . ILE A 1 96 ? -2.645 -4.765 0.066 1.00 98.94 96 ILE A C 1
ATOM 777 O O . ILE A 1 96 ? -2.040 -5.716 0.566 1.00 98.94 96 ILE A O 1
ATOM 781 N N . ALA A 1 97 ? -2.077 -3.582 -0.154 1.00 98.88 97 ALA A N 1
ATOM 782 C CA . ALA A 1 97 ? -0.789 -3.209 0.414 1.00 98.88 97 ALA A CA 1
ATOM 783 C C . ALA A 1 97 ? -1.033 -2.581 1.789 1.00 98.88 97 ALA A C 1
ATOM 785 O O . ALA A 1 97 ? -1.799 -1.631 1.910 1.00 98.88 97 ALA A O 1
ATOM 786 N N . THR A 1 98 ? -0.403 -3.127 2.826 1.00 98.88 98 THR A N 1
ATOM 787 C CA . THR A 1 98 ? -0.563 -2.684 4.218 1.00 98.88 98 THR A CA 1
ATOM 788 C C . THR A 1 98 ? 0.771 -2.753 4.946 1.00 98.88 98 THR A C 1
ATOM 790 O O . THR A 1 98 ? 1.641 -3.555 4.599 1.00 98.88 98 THR A O 1
ATOM 793 N N . GLN A 1 99 ? 0.930 -1.938 5.986 1.00 98.50 99 GLN A N 1
ATOM 794 C CA . GLN A 1 99 ? 2.081 -2.029 6.884 1.00 98.50 99 GLN A CA 1
ATOM 795 C C . GLN A 1 99 ? 2.114 -3.365 7.647 1.00 98.50 99 GLN A C 1
ATOM 797 O O . GLN A 1 99 ? 1.082 -4.010 7.851 1.00 98.50 99 GLN A O 1
ATOM 802 N N . GLY A 1 100 ? 3.287 -3.729 8.178 1.00 98.00 100 GLY A N 1
ATOM 803 C CA . GLY A 1 100 ? 3.363 -4.734 9.239 1.00 98.00 100 GLY A CA 1
ATOM 804 C C . GLY A 1 100 ? 2.604 -4.237 10.471 1.00 98.00 100 GLY A C 1
ATOM 805 O O . GLY A 1 100 ? 2.947 -3.183 11.013 1.00 98.00 100 GLY A O 1
ATOM 806 N N . ALA A 1 101 ? 1.574 -4.963 10.904 1.00 97.94 101 ALA A N 1
ATOM 807 C CA . ALA A 1 101 ? 0.682 -4.517 11.972 1.00 97.94 101 ALA A CA 1
ATOM 808 C C . ALA A 1 101 ? 1.439 -4.213 13.280 1.00 97.94 101 ALA A C 1
ATOM 810 O O . ALA A 1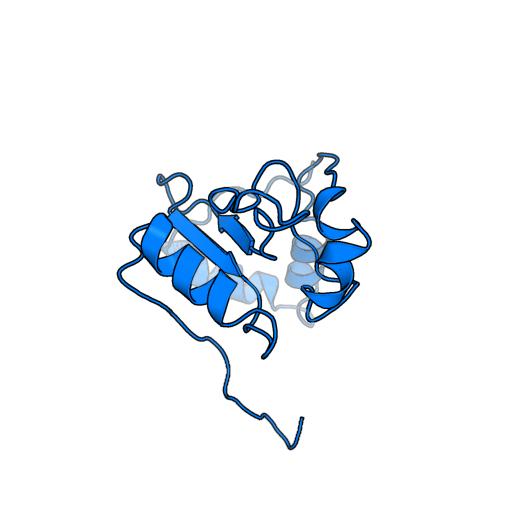 101 ? 2.408 -4.888 13.629 1.00 97.94 101 ALA A O 1
ATOM 811 N N . LEU A 1 102 ? 1.019 -3.158 13.972 1.00 98.06 102 LEU A N 1
ATOM 812 C CA . LEU A 1 102 ? 1.483 -2.780 15.311 1.00 98.06 102 LEU A CA 1
ATOM 813 C C . LEU A 1 102 ? 0.686 -3.543 16.381 1.00 98.06 102 LEU A C 1
ATOM 815 O O . LEU A 1 102 ? -0.452 -3.920 16.088 1.00 98.06 102 LEU A O 1
ATOM 819 N N . PRO A 1 103 ? 1.208 -3.709 17.613 1.00 98.19 103 PRO A N 1
ATOM 820 C CA . PRO A 1 103 ? 0.467 -4.331 18.714 1.00 98.19 103 PRO A CA 1
ATOM 821 C C . PRO A 1 103 ? -0.961 -3.788 18.893 1.00 98.19 103 PRO A C 1
ATOM 823 O O . PRO A 1 103 ? -1.916 -4.555 18.988 1.00 98.19 103 PRO A O 1
ATOM 826 N N . GLU A 1 104 ? -1.120 -2.469 18.833 1.00 97.19 104 GLU A N 1
ATOM 827 C CA . GLU A 1 104 ? -2.386 -1.737 18.936 1.00 97.19 104 GLU A CA 1
ATOM 828 C C . GLU A 1 104 ? -3.309 -1.884 17.710 1.00 97.19 104 GLU A C 1
ATOM 830 O O . GLU A 1 104 ? -4.485 -1.542 17.785 1.00 97.19 104 GLU A O 1
ATOM 835 N N . THR A 1 105 ? -2.812 -2.424 16.591 1.00 98.69 105 THR A N 1
ATOM 836 C CA . THR A 1 105 ? -3.569 -2.597 15.332 1.00 98.69 105 THR A CA 1
ATOM 837 C C . THR A 1 105 ? -3.725 -4.057 14.903 1.00 98.69 105 THR A C 1
ATOM 839 O O . THR A 1 105 ? -4.285 -4.321 13.842 1.00 98.69 105 THR A O 1
ATOM 842 N N . PHE A 1 106 ? -3.291 -5.036 15.710 1.00 98.75 106 PHE A N 1
ATOM 843 C CA . PHE A 1 106 ? -3.494 -6.456 15.388 1.00 98.75 106 PHE A CA 1
ATOM 844 C C . PHE A 1 106 ? -4.974 -6.803 15.185 1.00 98.75 106 PHE A C 1
ATOM 846 O O . PHE A 1 106 ? -5.307 -7.548 14.263 1.00 98.75 106 PHE A O 1
ATOM 853 N N . GLY A 1 107 ? -5.863 -6.234 16.006 1.00 98.62 107 GLY A N 1
ATOM 854 C CA . GLY A 1 107 ? -7.309 -6.411 15.858 1.00 98.62 107 GLY A CA 1
ATOM 855 C C . GLY A 1 107 ? -7.833 -5.846 14.537 1.00 98.62 107 GLY A C 1
ATOM 856 O O . GLY A 1 107 ? -8.528 -6.549 13.807 1.00 98.62 107 GLY A O 1
ATOM 857 N N . ASP A 1 108 ? -7.441 -4.616 14.196 1.00 98.75 108 ASP A N 1
ATOM 858 C CA . ASP A 1 108 ? -7.814 -3.968 12.932 1.00 98.75 108 ASP A CA 1
ATOM 859 C C . ASP A 1 108 ? -7.291 -4.757 11.719 1.00 98.75 108 ASP A C 1
ATOM 861 O O . ASP A 1 108 ? -8.025 -4.951 10.752 1.00 98.75 108 ASP A O 1
ATOM 865 N N . PHE A 1 109 ? -6.068 -5.297 11.786 1.00 98.88 109 PHE A N 1
ATOM 866 C CA . PHE A 1 109 ? -5.491 -6.129 10.725 1.00 98.88 109 PHE A CA 1
ATOM 867 C C . PHE A 1 109 ? -6.287 -7.417 10.487 1.00 98.88 109 PHE A C 1
ATOM 869 O O . PHE A 1 109 ? -6.656 -7.721 9.353 1.00 98.88 109 PHE A O 1
ATOM 876 N N . TRP A 1 110 ? -6.592 -8.182 11.539 1.00 98.88 110 TRP A N 1
ATOM 877 C CA . TRP A 1 110 ? -7.359 -9.422 11.375 1.00 98.88 110 TRP A CA 1
ATOM 878 C C . TRP A 1 110 ? -8.809 -9.163 10.979 1.00 98.88 110 TRP A C 1
ATOM 880 O O . TRP A 1 110 ? -9.380 -9.921 10.193 1.00 98.88 110 TRP A O 1
ATOM 890 N N . ARG A 1 111 ? -9.384 -8.060 11.459 1.00 98.81 111 ARG A N 1
ATOM 891 C CA . ARG A 1 111 ? -10.700 -7.600 11.028 1.00 98.81 111 ARG A CA 1
ATOM 892 C C . ARG A 1 111 ? -10.711 -7.227 9.548 1.00 98.81 111 ARG A C 1
ATOM 894 O O . ARG A 1 111 ? -11.617 -7.655 8.845 1.00 98.81 111 ARG A O 1
ATOM 901 N N . MET A 1 112 ? -9.674 -6.551 9.051 1.00 98.81 112 MET A N 1
ATOM 902 C CA . MET A 1 112 ? -9.492 -6.302 7.619 1.00 98.81 112 MET A CA 1
ATOM 903 C C . MET A 1 112 ? -9.477 -7.607 6.819 1.00 98.81 112 MET A C 1
ATOM 905 O O . MET A 1 112 ? -10.217 -7.740 5.849 1.00 98.81 112 MET A O 1
ATOM 909 N N . VAL A 1 113 ? -8.663 -8.586 7.229 1.00 98.88 113 VAL A N 1
ATOM 910 C CA . VAL A 1 113 ? -8.570 -9.894 6.554 1.00 98.88 113 VAL A CA 1
ATOM 911 C C . VAL A 1 113 ? -9.940 -10.574 6.491 1.00 98.88 113 VAL A C 1
ATOM 913 O O . VAL A 1 113 ? -10.330 -11.076 5.436 1.00 98.88 113 VAL A O 1
ATOM 916 N N . TRP A 1 114 ? -10.682 -10.546 7.599 1.00 98.81 114 TRP A N 1
ATOM 917 C CA . TRP A 1 114 ? -12.020 -11.119 7.695 1.00 98.81 114 TRP A CA 1
ATOM 918 C C . TRP A 1 114 ? -13.040 -10.398 6.802 1.00 98.81 114 TRP A C 1
ATOM 920 O O . TRP A 1 114 ? -13.691 -11.032 5.971 1.00 98.81 114 TRP A O 1
ATOM 930 N N . GLU A 1 115 ? -13.167 -9.076 6.943 1.00 98.75 115 GLU A N 1
ATOM 931 C CA . GLU A 1 115 ? -14.143 -8.253 6.215 1.00 98.75 115 GLU A CA 1
ATOM 932 C C . GLU A 1 115 ? -13.892 -8.279 4.699 1.00 98.75 115 GLU A C 1
ATOM 934 O O . GLU A 1 115 ? -14.841 -8.379 3.920 1.00 98.75 115 GLU A O 1
ATOM 939 N N . GLN A 1 116 ? -12.621 -8.283 4.283 1.00 98.69 116 GLN A N 1
ATOM 940 C CA . GLN A 1 116 ? -12.217 -8.359 2.873 1.00 98.69 116 GLN A CA 1
ATOM 941 C C . GLN A 1 116 ? -12.201 -9.785 2.314 1.00 98.69 116 GLN A C 1
ATOM 943 O O . GLN A 1 116 ? -11.940 -9.983 1.128 1.00 98.69 116 GLN A O 1
ATOM 948 N N . ARG A 1 117 ? -12.506 -10.791 3.148 1.00 98.56 117 ARG A N 1
ATOM 949 C CA . ARG A 1 117 ? -12.497 -12.216 2.778 1.00 98.56 117 ARG A CA 1
ATOM 950 C C . ARG A 1 117 ? -11.163 -12.646 2.161 1.00 98.56 117 ARG A C 1
ATOM 952 O O . ARG A 1 117 ? -11.119 -13.473 1.246 1.00 98.56 117 ARG A O 1
ATOM 959 N N . SER A 1 118 ? -10.072 -12.075 2.660 1.00 98.38 118 SER A N 1
ATOM 960 C CA . SER A 1 118 ? -8.725 -12.382 2.196 1.00 98.38 118 SER A CA 1
ATOM 961 C C . SER A 1 118 ? -8.343 -13.789 2.642 1.00 98.38 118 SER A C 1
ATOM 963 O O . SER A 1 118 ? -8.285 -14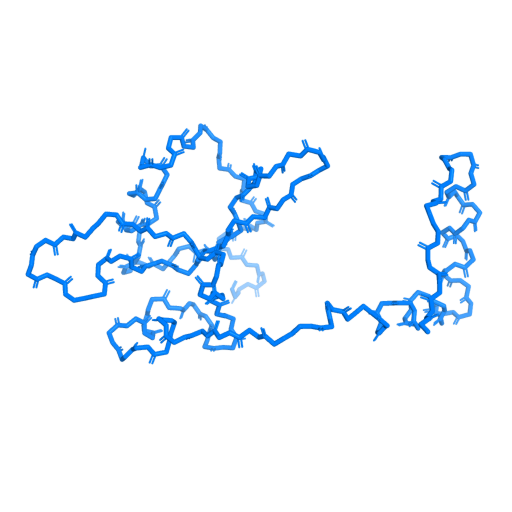.080 3.833 1.00 98.38 118 SER A O 1
ATOM 965 N N . ALA A 1 119 ? -8.061 -14.669 1.682 1.00 98.38 119 ALA A N 1
ATOM 966 C CA . ALA A 1 119 ? -7.664 -16.051 1.959 1.00 98.38 119 ALA A CA 1
ATOM 967 C C . ALA A 1 119 ? -6.145 -16.227 2.136 1.00 98.38 119 ALA A C 1
ATOM 969 O O . ALA A 1 119 ? -5.699 -17.233 2.684 1.00 98.38 119 ALA A O 1
ATOM 970 N N . THR A 1 120 ? -5.353 -15.255 1.677 1.00 98.69 120 THR A N 1
ATOM 971 C CA . THR A 1 120 ? -3.891 -15.349 1.638 1.00 98.69 120 THR A CA 1
ATOM 972 C C . THR A 1 120 ? -3.270 -14.070 2.175 1.00 98.69 120 THR A C 1
ATOM 974 O O . THR A 1 120 ? -3.599 -12.978 1.716 1.00 98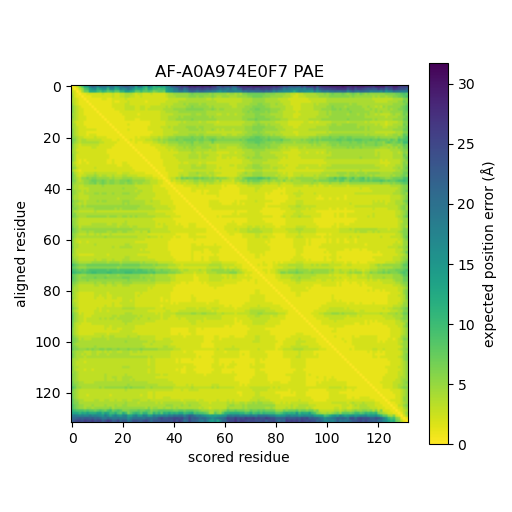.69 120 THR A O 1
ATOM 977 N N . VAL A 1 121 ? -2.328 -14.219 3.106 1.00 98.75 121 VAL A N 1
ATOM 978 C CA . VAL A 1 121 ? -1.459 -13.142 3.592 1.00 98.75 121 VAL A CA 1
ATOM 979 C C . VAL A 1 121 ? -0.031 -13.457 3.162 1.00 98.75 121 VAL A C 1
ATOM 981 O O . VAL A 1 121 ? 0.460 -14.558 3.408 1.00 98.75 121 VAL A O 1
ATOM 984 N N . VAL A 1 122 ? 0.636 -12.496 2.522 1.00 98.62 122 VAL A N 1
ATOM 985 C CA . VAL A 1 122 ? 2.037 -12.613 2.095 1.00 98.62 122 VAL A CA 1
ATOM 986 C C . VAL A 1 122 ? 2.876 -11.632 2.910 1.00 98.62 122 VAL A C 1
ATOM 988 O O . VAL A 1 122 ? 2.727 -10.422 2.768 1.00 98.62 122 VAL A O 1
ATOM 991 N N . MET A 1 123 ? 3.750 -12.149 3.777 1.00 98.44 123 MET A N 1
ATOM 992 C CA . MET A 1 123 ? 4.663 -11.342 4.592 1.00 98.44 123 MET A CA 1
ATOM 993 C C . MET A 1 123 ? 6.050 -11.308 3.941 1.00 98.44 123 MET A C 1
ATOM 995 O O . MET A 1 123 ? 6.706 -12.338 3.823 1.00 98.44 123 MET A O 1
ATOM 999 N N . MET A 1 124 ? 6.492 -10.119 3.525 1.00 97.75 124 MET A N 1
ATOM 1000 C CA . MET A 1 124 ? 7.738 -9.917 2.765 1.00 97.75 124 MET A CA 1
ATOM 1001 C C . MET A 1 124 ? 8.966 -9.609 3.643 1.00 97.75 124 MET A C 1
ATOM 1003 O O . MET A 1 124 ? 9.996 -9.195 3.124 1.00 97.75 124 MET A O 1
ATOM 1007 N N . THR A 1 125 ? 8.861 -9.768 4.964 1.00 94.56 125 THR A N 1
ATOM 1008 C CA . THR A 1 125 ? 9.921 -9.430 5.930 1.00 94.56 125 THR A CA 1
ATOM 1009 C C . THR A 1 125 ? 9.967 -10.434 7.082 1.00 94.56 125 THR A C 1
ATOM 1011 O O . THR A 1 125 ? 9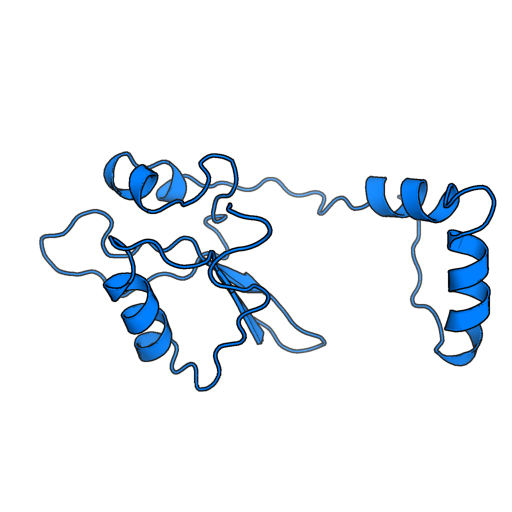.006 -11.175 7.306 1.00 94.56 125 THR A O 1
ATOM 1014 N N . LYS A 1 126 ? 11.081 -10.472 7.818 1.00 95.44 126 LYS A N 1
ATOM 1015 C CA . LYS A 1 126 ? 11.183 -11.172 9.108 1.00 95.44 126 LYS A CA 1
ATOM 1016 C C . LYS A 1 126 ? 10.596 -10.308 10.230 1.00 95.44 126 LYS A C 1
ATOM 1018 O O . LYS A 1 126 ? 10.263 -9.147 10.034 1.00 95.44 126 LYS A O 1
ATOM 1023 N N . LEU A 1 127 ? 10.475 -10.878 11.429 1.00 93.50 127 LEU A N 1
ATOM 1024 C CA . LEU A 1 127 ? 10.097 -10.099 12.616 1.00 93.50 127 LEU A CA 1
ATOM 1025 C C . LEU A 1 127 ? 11.201 -9.124 13.056 1.00 93.50 127 LEU A C 1
ATOM 1027 O O . LEU A 1 127 ? 10.890 -8.086 13.624 1.00 93.50 127 LEU A O 1
ATOM 1031 N N . GLU A 1 128 ? 12.461 -9.471 12.791 1.00 91.62 128 GLU A N 1
ATOM 1032 C CA . GLU A 1 128 ? 13.649 -8.695 13.146 1.00 91.62 128 GLU A CA 1
ATOM 1033 C C . GLU A 1 128 ? 14.714 -8.911 12.062 1.00 91.62 128 GLU A C 1
ATOM 1035 O O . GLU A 1 128 ? 14.958 -10.046 11.626 1.00 91.62 128 GLU A O 1
ATOM 1040 N N . GLU A 1 129 ? 15.364 -7.833 11.626 1.00 87.31 129 GLU A N 1
ATOM 1041 C CA . GLU A 1 129 ? 16.454 -7.875 10.650 1.00 87.31 129 GLU A CA 1
ATOM 1042 C C . GLU A 1 129 ? 17.649 -7.063 11.159 1.00 87.31 129 GLU A C 1
ATOM 1044 O O . GLU A 1 129 ? 17.578 -5.851 11.336 1.00 87.31 129 GLU A O 1
ATOM 1049 N N . LYS A 1 130 ? 18.794 -7.730 11.379 1.00 80.19 130 LYS A N 1
ATOM 1050 C CA . LYS A 1 130 ? 20.024 -7.103 11.914 1.00 80.19 130 LYS A CA 1
ATOM 1051 C C . LYS A 1 130 ? 19.794 -6.329 13.230 1.00 80.19 130 LYS A C 1
ATOM 1053 O O . LYS A 1 130 ? 20.384 -5.266 13.428 1.00 80.19 130 LYS A O 1
ATOM 1058 N N . SER A 1 131 ? 18.968 -6.873 14.124 1.00 57.12 131 SER A N 1
ATOM 1059 C CA . SER A 1 131 ? 18.646 -6.275 15.429 1.00 57.12 131 SER A CA 1
ATOM 1060 C C . SER A 1 131 ? 17.879 -4.957 15.378 1.00 57.12 131 SER A C 1
ATOM 1062 O O . SER A 1 131 ? 18.037 -4.101 16.251 1.00 57.12 131 SER A O 1
ATOM 1064 N N . ARG A 1 132 ? 17.050 -4.797 14.343 1.00 45.25 132 ARG A N 1
ATOM 1065 C CA . ARG A 1 132 ? 16.056 -3.736 14.185 1.00 45.25 132 ARG A CA 1
ATOM 1066 C C . ARG A 1 132 ? 14.730 -4.316 13.716 1.00 45.25 132 ARG A C 1
ATOM 1068 O O . ARG A 1 132 ? 14.756 -5.394 13.073 1.00 45.25 132 ARG A O 1
#

Sequence (132 aa):
MLNHPPIPIADLSEHTEHLKANDNLKLSQEYESVDPGQQFTWEHSNLEVNKAKNRYANVIAYDHSRVILLLVEGIIGSDYINANYIDGYRKQNAYIATQGALPETFGDFWRMVWEQRSATVVMMTKLEEKSR

InterPro domains:
  IPR000242 Tyrosine-specific protein phosphatase, PTPase domain [PF00102] (50-131)
  IPR000242 Tyrosine-specific protein phosphatase, PTPase domain [PR00700] (79-86)
  IPR000242 Tyrosine-specific protein phosphatase, PTPase domain [PR00700] (95-115)
  IPR000242 Tyrosine-specific protein phosphatase, PTPase domain [PS50055] (27-132)
  IPR000242 Tyrosine-specific protein phosphatase, PTPase domain [SM00194] (26-131)
  IPR029021 Protein-tyrosine phosphatase-like [G3DSA:3.90.190.10] (1-132)
  IPR029021 Protein-tyrosine phosphatase-like [SSF52799] (4-131)
  IPR050713 Receptor-type Tyrosine-protein Phosphatases/Ushers [PTHR46957] (3-132)

pLDDT: mean 96.25, std 7.72, range [45.25, 98.94]

Radius of gyration: 18.95 Å; Cα contacts (8 Å, |Δi|>4): 130; chains: 1; bounding box: 47×31×46 Å

Organism: Xenopus laevis (NCBI:txid8355)